Protein AF-0000000076643594 (afdb_homodimer)

InterPro domains:
  IPR008651 Uncharacterised protein family HicB [PF05534] (3-32)
  IPR010985 Ribbon-helix-helix [SSF47598] (1-40)
  IPR013321 Arc-type ribbon-helix-helix [G3DSA:1.10.1220.10] (2-42)

Radius of gyration: 28.33 Å; Cα contacts (8 Å, |Δi|>4): 93; chains: 2; bounding box: 54×98×36 Å

Sequence (156 aa):
MSTLSVRLPDSLHKKLKELAEQEGVSMNQFITLAVSEKMSALLTVDYLKERAERGSQKAFEEIMREVPDVEPEEYDKLMSTLSVRLPDSLHKKLKELAEQEGVSMNQFITLAVSEKMSALLTVDYLKERAERGSQKAFEEIMREVPDVEPEEYDKL

Solvent-accessible surface area (backbone atoms only — not comparable to full-atom values): 8692 Å² total; per-residue (Å²): 110,41,76,44,81,36,64,31,53,51,70,56,47,53,51,42,50,53,49,16,57,73,70,71,44,50,56,49,57,48,44,48,46,19,41,52,51,44,50,50,50,52,51,49,50,52,50,50,50,52,49,50,50,50,50,50,51,50,53,50,52,57,53,56,70,69,49,76,88,62,74,74,54,79,82,66,56,123,109,41,78,43,81,36,65,32,53,51,69,57,47,52,51,44,52,52,50,16,56,75,70,71,43,50,56,48,58,49,44,50,48,19,42,51,51,45,49,50,53,53,51,48,50,53,50,50,50,50,48,50,51,50,48,51,50,48,55,50,52,56,53,55,69,69,50,76,88,61,73,72,54,79,83,64,56,124

Secondary structure (DSSP, 8-state):
-EEEEEEE-HHHHHHHHHHHHHHTS-HHHHHHHHHHHHHHHHHHHHHHHHHHHHHHHHHHHHHHHTS------GGG--/-EEEEEEE-HHHHHHHHHHHHHHTS-HHHHHHHHHHHHHHHHHHHHHHHHHHHHHHHHHHHHHHHTS------GGG--

Organism: NCBI:txid1194090

Nearest PDB structures (foldseek):
  5zkt-assembly1_A  TM=6.938E-01  e=3.870E+00  Oryza sativa Japonica Group
  7vp2-assembly1_B  TM=6.701E-01  e=4.195E+00  Arabidopsis thaliana
  5zkt-assembly1_A  TM=6.936E-01  e=3.804E+00  Oryza sativa Japonica Group
  7vp2-assembly1_B  TM=6.697E-01  e=4.124E+00  Arabidopsis thaliana

Structure (mmCIF, N/CA/C/O backbone):
data_AF-0000000076643594-model_v1
#
loop_
_entity.id
_entity.type
_entity.pdbx_description
1 polymer 'HicB family protein'
#
loop_
_atom_site.group_PDB
_atom_site.id
_atom_site.type_symbol
_atom_site.label_atom_id
_atom_site.label_alt_id
_atom_site.label_comp_id
_atom_site.label_asym_id
_atom_site.label_entity_id
_atom_site.label_seq_id
_atom_site.pdbx_PDB_ins_code
_atom_site.Cartn_x
_at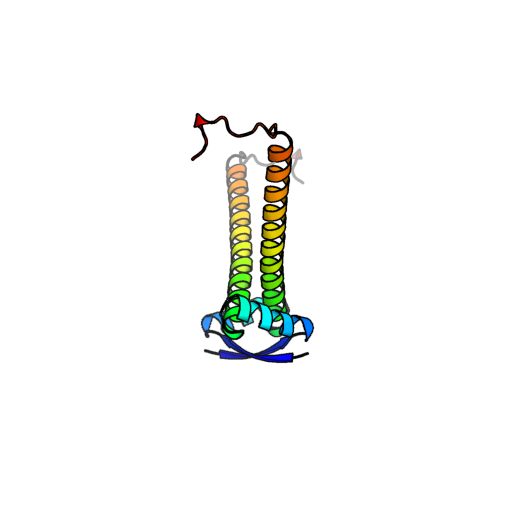om_site.Cartn_y
_atom_site.Cartn_z
_atom_site.occupancy
_atom_site.B_iso_or_equiv
_atom_site.auth_seq_id
_atom_site.auth_comp_id
_atom_site.auth_asym_id
_atom_site.auth_atom_id
_atom_site.pdbx_PDB_model_num
ATOM 1 N N . MET A 1 1 ? -17.453 -1.354 14.219 1 91.56 1 MET A N 1
ATOM 2 C CA . MET A 1 1 ? -17.234 -1.638 12.805 1 91.56 1 MET A CA 1
ATOM 3 C C . MET A 1 1 ? -18.141 -0.777 11.93 1 91.56 1 MET A C 1
ATOM 5 O O . MET A 1 1 ? -19.266 -0.463 12.32 1 91.56 1 MET A O 1
ATOM 9 N N . SER A 1 2 ? -17.609 -0.167 10.922 1 93.44 2 SER A N 1
ATOM 10 C CA . SER A 1 2 ? -18.359 0.625 9.961 1 93.44 2 SER A CA 1
ATOM 11 C C . SER A 1 2 ? -18.391 -0.051 8.594 1 93.44 2 SER A C 1
ATOM 13 O O . SER A 1 2 ? -17.391 -0.65 8.164 1 93.44 2 SER A O 1
ATOM 15 N N . THR A 1 3 ? -19.594 -0.036 8.039 1 95.5 3 THR A N 1
ATOM 16 C CA . THR A 1 3 ? -19.766 -0.633 6.723 1 95.5 3 THR A CA 1
ATOM 17 C C . THR A 1 3 ? -19.844 0.446 5.645 1 95.5 3 THR A C 1
ATOM 19 O O . THR A 1 3 ? -20.516 1.466 5.828 1 95.5 3 THR A O 1
ATOM 22 N N . LEU A 1 4 ? -19.078 0.232 4.609 1 95 4 LEU A N 1
ATOM 23 C CA . LEU A 1 4 ? -19.141 1.168 3.49 1 95 4 LEU A CA 1
ATOM 24 C C . LEU A 1 4 ? -19.281 0.425 2.166 1 95 4 LEU A C 1
ATOM 26 O O . LEU A 1 4 ? -18.812 -0.714 2.039 1 95 4 LEU A O 1
ATOM 30 N N . SER A 1 5 ? -19.969 1.041 1.264 1 96.25 5 SER A N 1
ATOM 31 C CA . SER A 1 5 ? -20.109 0.521 -0.093 1 96.25 5 SER A CA 1
ATOM 32 C C . SER A 1 5 ? -18.969 0.997 -0.984 1 96.25 5 SER A C 1
ATOM 34 O O . SER A 1 5 ? -18.766 2.201 -1.149 1 96.25 5 SER A O 1
ATOM 36 N N . VAL A 1 6 ? -18.203 0.02 -1.563 1 97.12 6 VAL A N 1
ATOM 37 C CA . VAL A 1 6 ? -17.062 0.352 -2.4 1 97.12 6 VAL A CA 1
ATOM 38 C C . VAL A 1 6 ? -17.312 -0.106 -3.836 1 97.12 6 VAL A C 1
ATOM 40 O O . VAL A 1 6 ? -17.797 -1.222 -4.062 1 97.12 6 VAL A O 1
ATOM 43 N N . ARG A 1 7 ? -17.047 0.83 -4.707 1 96.81 7 ARG A N 1
ATOM 44 C CA . ARG A 1 7 ? -17.156 0.508 -6.129 1 96.81 7 ARG A CA 1
ATOM 45 C C . ARG A 1 7 ? -15.773 0.353 -6.762 1 96.81 7 ARG A C 1
ATOM 47 O O . ARG A 1 7 ? -14.938 1.251 -6.664 1 96.81 7 ARG A O 1
ATOM 54 N N . LEU A 1 8 ? -15.57 -0.847 -7.395 1 97.12 8 LEU A N 1
ATOM 55 C CA . LEU A 1 8 ? -14.297 -1.143 -8.047 1 97.12 8 LEU A CA 1
ATOM 56 C C . LEU A 1 8 ? -14.5 -1.438 -9.531 1 97.12 8 LEU A C 1
ATOM 58 O O . LEU A 1 8 ? -15.5 -2.059 -9.914 1 97.12 8 LEU A O 1
ATOM 62 N N . PRO A 1 9 ? -13.57 -0.978 -10.344 1 96.5 9 PRO A N 1
ATOM 63 C CA . PRO A 1 9 ? -13.586 -1.506 -11.711 1 96.5 9 PRO A CA 1
ATOM 64 C C . PRO A 1 9 ? -13.656 -3.031 -11.75 1 96.5 9 PRO A C 1
ATOM 66 O O . PRO A 1 9 ? -13.062 -3.703 -10.898 1 96.5 9 PRO A O 1
ATOM 69 N N . ASP A 1 10 ? -14.32 -3.568 -12.75 1 97 10 ASP A N 1
ATOM 70 C CA . ASP A 1 10 ? -14.539 -5.012 -12.836 1 97 10 ASP A CA 1
ATOM 71 C C . ASP A 1 10 ? -13.211 -5.762 -12.844 1 97 10 ASP A C 1
ATOM 73 O O . ASP A 1 10 ? -13.086 -6.828 -12.234 1 97 10 ASP A O 1
ATOM 77 N N . SER A 1 11 ? -12.234 -5.191 -13.516 1 95.88 11 SER A N 1
ATOM 78 C CA . SER A 1 11 ? -10.93 -5.836 -13.617 1 95.88 11 SER A CA 1
ATOM 79 C C . SER A 1 11 ? -10.25 -5.91 -12.25 1 95.88 11 SER A C 1
ATOM 81 O O . SER A 1 11 ? -9.68 -6.941 -11.891 1 95.88 11 SER A O 1
ATOM 83 N N . LEU A 1 12 ? -10.398 -4.898 -11.5 1 96.38 12 LEU A N 1
ATOM 84 C CA . LEU A 1 12 ? -9.805 -4.852 -10.164 1 96.38 12 LEU A CA 1
ATOM 85 C C . LEU A 1 12 ? -10.547 -5.773 -9.211 1 96.38 12 LEU A C 1
ATOM 87 O O . LEU A 1 12 ? -9.93 -6.453 -8.383 1 96.38 12 LEU A O 1
ATOM 91 N N . HI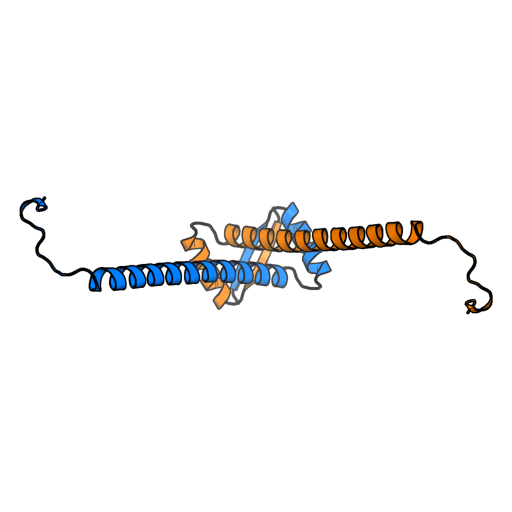S A 1 13 ? -11.812 -5.781 -9.312 1 97.31 13 HIS A N 1
ATOM 92 C CA . HIS A 1 13 ? -12.648 -6.645 -8.484 1 97.31 13 HIS A CA 1
ATOM 93 C C . HIS A 1 13 ? -12.305 -8.117 -8.703 1 97.31 13 HIS A C 1
ATOM 95 O O . HIS A 1 13 ? -12.156 -8.875 -7.738 1 97.31 13 HIS A O 1
ATOM 101 N N . LYS A 1 14 ? -12.18 -8.492 -9.953 1 96.44 14 LYS A N 1
ATOM 102 C CA . LYS A 1 14 ? -11.836 -9.867 -10.297 1 96.44 14 LYS A CA 1
ATOM 103 C C . LYS A 1 14 ? -10.469 -10.258 -9.742 1 96.44 14 LYS A C 1
ATOM 105 O O . LYS A 1 14 ? -10.312 -11.328 -9.156 1 96.44 14 LYS A O 1
ATOM 110 N N . LYS A 1 15 ? -9.547 -9.391 -9.93 1 95.94 15 LYS A N 1
ATOM 111 C CA . LYS A 1 15 ? -8.188 -9.648 -9.461 1 95.94 15 LYS A CA 1
ATOM 112 C C . LYS A 1 15 ? -8.133 -9.711 -7.938 1 95.94 15 LYS A C 1
ATOM 114 O O . LYS A 1 15 ? -7.383 -10.5 -7.367 1 95.94 15 LYS A O 1
ATOM 119 N N . LEU A 1 16 ? -8.906 -8.875 -7.312 1 97.38 16 LEU A N 1
ATOM 120 C CA . LEU A 1 16 ? -9.016 -8.875 -5.855 1 97.38 16 LEU A CA 1
ATOM 121 C C . LEU A 1 16 ? -9.523 -10.227 -5.352 1 97.38 16 LEU A C 1
ATOM 123 O O . LEU A 1 16 ? -8.984 -10.773 -4.387 1 97.38 16 LEU A O 1
ATOM 127 N N . LYS A 1 17 ? -10.531 -10.727 -5.984 1 96.69 17 LYS A N 1
ATOM 128 C CA . LYS A 1 17 ? -11.086 -12.031 -5.617 1 96.69 17 LYS A CA 1
ATOM 129 C C . LYS A 1 17 ? -10.039 -13.133 -5.738 1 96.69 17 LYS A C 1
ATOM 131 O O . LYS A 1 17 ? -9.891 -13.953 -4.832 1 96.69 17 LYS A O 1
ATOM 136 N N . GLU A 1 18 ? -9.328 -13.102 -6.816 1 96.12 18 GLU A N 1
ATOM 137 C CA . GLU A 1 18 ? -8.305 -14.109 -7.082 1 96.12 18 GLU A CA 1
ATOM 138 C C . GLU A 1 18 ? -7.18 -14.031 -6.059 1 96.12 18 GLU A C 1
ATOM 140 O O . GLU A 1 18 ? -6.75 -15.055 -5.523 1 96.12 18 GLU A O 1
ATOM 145 N N . LEU A 1 19 ? -6.715 -12.828 -5.754 1 95.62 19 LEU A N 1
ATOM 146 C CA . LEU A 1 19 ? -5.59 -12.641 -4.844 1 95.62 19 LEU A CA 1
ATOM 147 C C . LEU A 1 19 ? -5.992 -12.961 -3.41 1 95.62 19 LEU A C 1
ATOM 149 O O . LEU A 1 19 ? -5.203 -13.531 -2.652 1 95.62 19 LEU A O 1
ATOM 153 N N . ALA A 1 20 ? -7.199 -12.539 -3.043 1 97.12 20 ALA A N 1
ATOM 154 C CA . ALA A 1 20 ? -7.699 -12.867 -1.71 1 97.12 20 ALA A CA 1
ATOM 155 C C . ALA A 1 20 ? -7.75 -14.375 -1.497 1 97.12 20 ALA A C 1
ATOM 157 O O . ALA A 1 20 ? -7.336 -14.875 -0.448 1 97.12 20 ALA A O 1
ATOM 158 N N . GLU A 1 21 ? -8.227 -15.117 -2.584 1 96.56 21 GLU A N 1
ATOM 159 C CA . GLU A 1 21 ? -8.289 -16.578 -2.529 1 96.56 21 GLU A CA 1
ATOM 160 C C . GLU A 1 21 ? -6.891 -17.188 -2.432 1 96.56 21 GLU A C 1
ATOM 162 O O . GLU A 1 21 ? -6.664 -18.109 -1.652 1 96.56 21 GLU A O 1
ATOM 167 N N . GLN A 1 22 ? -6.023 -16.625 -3.201 1 92.62 22 GLN A N 1
ATOM 168 C CA . GLN A 1 22 ? -4.645 -17.109 -3.217 1 92.62 22 GLN A CA 1
ATOM 169 C C . GLN A 1 22 ? -3.984 -16.922 -1.854 1 92.62 22 GLN A C 1
ATOM 171 O O . GLN A 1 22 ? -3.213 -17.781 -1.412 1 92.62 22 GLN A O 1
ATOM 176 N N . GLU A 1 23 ? -4.371 -15.805 -1.18 1 92.88 23 GLU A N 1
ATOM 177 C CA . GLU A 1 23 ? -3.791 -15.484 0.121 1 92.88 23 GLU A CA 1
ATOM 178 C C . GLU A 1 23 ? -4.551 -16.172 1.25 1 92.88 23 GLU A C 1
ATOM 180 O O . GLU A 1 23 ? -4.109 -16.156 2.4 1 92.88 23 GLU A O 1
ATOM 185 N N . GLY A 1 24 ? -5.719 -16.734 0.939 1 96.38 24 GLY A N 1
ATOM 186 C CA . GLY A 1 24 ? -6.527 -17.422 1.936 1 96.38 24 GLY A CA 1
ATOM 187 C C . GLY A 1 24 ? -7.27 -16.469 2.857 1 96.38 24 GLY A C 1
ATOM 188 O O . GLY A 1 24 ? -7.426 -16.75 4.047 1 96.38 24 GLY A O 1
ATOM 189 N N . VAL A 1 25 ? -7.562 -15.336 2.373 1 96.75 25 VAL A N 1
ATOM 190 C CA . VAL A 1 25 ? -8.312 -14.359 3.156 1 96.75 25 VAL A CA 1
ATOM 191 C C . VAL A 1 25 ? -9.555 -13.922 2.389 1 96.75 25 VAL A C 1
ATOM 193 O O . VAL A 1 25 ? -9.672 -14.18 1.188 1 96.75 25 VAL A O 1
ATOM 196 N N . SER A 1 26 ? -10.422 -13.352 3.117 1 96.94 26 SER A N 1
ATOM 197 C CA . SER A 1 26 ? -11.602 -12.797 2.461 1 96.94 26 SER A CA 1
ATOM 198 C C . SER A 1 26 ? -11.281 -11.484 1.751 1 96.94 26 SER A C 1
ATOM 200 O O . SER A 1 26 ? -10.273 -10.836 2.059 1 96.94 26 SER A O 1
ATOM 202 N N . MET A 1 27 ? -11.984 -11.125 0.874 1 96.62 27 MET A N 1
ATOM 203 C CA . MET A 1 27 ? -11.844 -9.828 0.206 1 96.62 27 MET A CA 1
ATOM 204 C C . MET A 1 27 ? -11.883 -8.688 1.216 1 96.62 27 MET A C 1
ATOM 206 O O . MET A 1 27 ? -11.133 -7.719 1.095 1 96.62 27 MET A O 1
ATOM 210 N N . ASN A 1 28 ? -12.773 -8.805 2.205 1 96.75 28 ASN A N 1
ATOM 211 C CA . ASN A 1 28 ? -12.859 -7.801 3.258 1 96.75 28 ASN A CA 1
ATOM 212 C C . ASN A 1 28 ? -11.531 -7.629 3.988 1 96.75 28 ASN A C 1
ATOM 214 O O . ASN A 1 28 ? -11.086 -6.504 4.215 1 96.75 28 ASN A O 1
ATOM 218 N N . GLN A 1 29 ? -10.922 -8.758 4.289 1 96.75 29 GLN A N 1
ATOM 219 C CA . GLN A 1 29 ? -9.641 -8.719 4.988 1 96.75 29 GLN A CA 1
ATOM 220 C C . GLN A 1 29 ? -8.555 -8.125 4.098 1 96.75 29 GLN A C 1
ATOM 222 O O . GLN A 1 29 ? -7.707 -7.359 4.566 1 96.75 29 GLN A O 1
ATOM 227 N N . PHE A 1 30 ? -8.539 -8.461 2.76 1 97.81 30 PHE A N 1
ATOM 228 C CA . PHE A 1 30 ? -7.574 -7.918 1.813 1 97.81 30 PHE A CA 1
ATOM 229 C C . PHE A 1 30 ? -7.684 -6.402 1.733 1 97.81 30 PHE A C 1
ATOM 231 O O . PHE A 1 30 ? -6.672 -5.695 1.808 1 97.81 30 PHE A O 1
ATOM 238 N N . ILE A 1 31 ? -8.852 -5.902 1.659 1 98 31 ILE A N 1
ATOM 239 C CA . ILE A 1 31 ? -9.102 -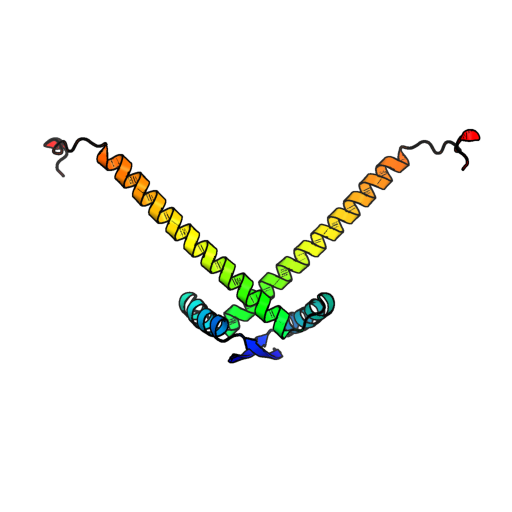4.473 1.528 1 98 31 ILE A CA 1
ATOM 240 C C . ILE A 1 31 ? -8.703 -3.758 2.82 1 98 31 ILE A C 1
ATOM 242 O O . ILE A 1 31 ? -8.062 -2.707 2.785 1 98 31 ILE A O 1
ATOM 246 N N . THR A 1 32 ? -9.117 -4.332 3.951 1 97.69 32 THR A N 1
ATOM 247 C CA . THR A 1 32 ? -8.773 -3.746 5.242 1 97.69 32 THR A CA 1
ATOM 248 C C . THR A 1 32 ? -7.262 -3.594 5.379 1 97.69 32 THR A C 1
ATOM 250 O O . THR A 1 32 ? -6.773 -2.551 5.82 1 97.69 32 THR A O 1
ATOM 253 N N . LEU A 1 33 ? -6.547 -4.582 4.895 1 97.56 33 LEU A N 1
ATOM 254 C CA . LEU A 1 33 ? -5.09 -4.559 4.969 1 97.56 33 LEU A CA 1
ATOM 255 C C . LEU A 1 33 ? -4.516 -3.527 4 1 97.56 33 LEU A C 1
ATOM 257 O O . LEU A 1 33 ? -3.588 -2.791 4.352 1 97.56 33 LEU A O 1
ATOM 261 N N . ALA A 1 34 ? -5.031 -3.518 2.818 1 98.12 34 ALA A N 1
ATOM 262 C CA . ALA A 1 34 ? -4.578 -2.564 1.809 1 98.12 34 ALA A CA 1
ATOM 263 C C . ALA A 1 34 ? -4.766 -1.128 2.287 1 98.12 34 ALA A C 1
ATOM 265 O O . ALA A 1 34 ? -3.852 -0.305 2.168 1 98.12 34 ALA A O 1
ATOM 266 N N . VAL A 1 35 ? -5.891 -0.831 2.877 1 98.06 35 VAL A N 1
ATOM 267 C CA . VAL A 1 35 ? -6.199 0.504 3.381 1 98.06 35 VAL A CA 1
ATOM 268 C C . VAL A 1 35 ? -5.277 0.842 4.551 1 98.06 35 VAL A C 1
ATOM 270 O O . VAL A 1 35 ? -4.734 1.946 4.621 1 98.06 35 VAL A O 1
ATOM 273 N N . SER A 1 36 ? -5.098 -0.106 5.477 1 98 36 SER A N 1
ATOM 274 C CA . SER A 1 36 ? -4.223 0.09 6.629 1 98 36 SER A CA 1
ATOM 275 C C . SER A 1 36 ? -2.789 0.363 6.191 1 98 36 SER A C 1
ATOM 277 O O . SER A 1 36 ? -2.119 1.235 6.75 1 98 36 SER A O 1
ATOM 279 N N . GLU A 1 37 ? -2.34 -0.401 5.191 1 97.31 37 GLU A N 1
ATOM 280 C CA . GLU A 1 37 ? -0.98 -0.246 4.684 1 97.31 37 GLU A CA 1
ATOM 281 C C . GLU A 1 37 ? -0.791 1.116 4.023 1 97.31 37 GLU A C 1
ATOM 283 O O . GLU A 1 37 ? 0.225 1.781 4.238 1 97.31 37 GLU A O 1
ATOM 288 N N . LYS A 1 38 ? -1.729 1.516 3.262 1 96.69 38 LYS A N 1
ATOM 289 C CA . LYS A 1 38 ? -1.65 2.816 2.604 1 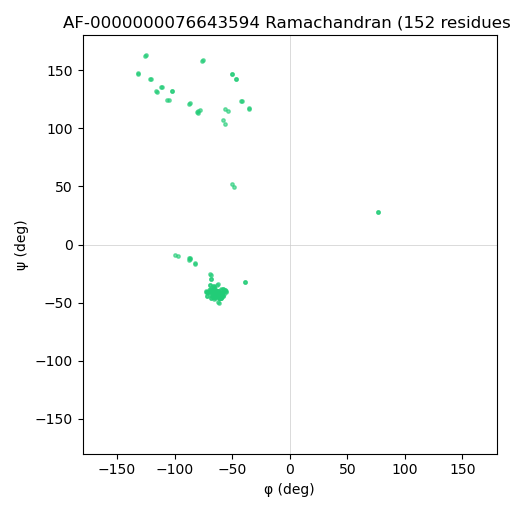96.69 38 LYS A CA 1
ATOM 290 C C . LYS A 1 38 ? -1.676 3.951 3.621 1 96.69 38 LYS A C 1
ATOM 292 O O . LYS A 1 38 ? -0.908 4.91 3.51 1 96.69 38 LYS A O 1
ATOM 297 N N . MET A 1 39 ? -2.51 3.867 4.621 1 96.31 39 MET A N 1
ATOM 298 C CA . MET A 1 39 ? -2.586 4.859 5.691 1 96.31 39 MET A CA 1
ATOM 299 C C . MET A 1 39 ? -1.263 4.953 6.441 1 96.31 39 MET A C 1
ATOM 301 O O . MET A 1 39 ? -0.773 6.051 6.711 1 96.31 39 MET A O 1
ATOM 305 N N . SER A 1 40 ? -0.77 3.799 6.75 1 95.44 40 SER A N 1
ATOM 306 C CA . SER A 1 40 ? 0.496 3.75 7.473 1 95.44 40 SER A CA 1
ATOM 307 C C . SER A 1 40 ? 1.62 4.391 6.668 1 95.44 40 SER A C 1
ATOM 309 O O . SER A 1 40 ? 2.447 5.121 7.215 1 95.44 40 SER A O 1
ATOM 311 N N . ALA A 1 41 ? 1.608 4.102 5.391 1 95.19 41 ALA A N 1
ATOM 312 C CA . ALA A 1 41 ? 2.621 4.676 4.508 1 95.19 41 ALA A CA 1
ATOM 313 C C . ALA A 1 41 ? 2.508 6.195 4.457 1 95.19 41 ALA A C 1
ATOM 315 O O . ALA A 1 41 ? 3.516 6.902 4.543 1 95.19 41 ALA A O 1
ATOM 316 N N . LEU A 1 42 ? 1.287 6.711 4.395 1 93.31 42 LEU A N 1
ATOM 317 C CA . LEU A 1 42 ? 1.064 8.148 4.316 1 93.31 42 LEU A CA 1
ATOM 318 C C . LEU A 1 42 ? 1.443 8.836 5.625 1 93.31 42 LEU A C 1
ATOM 320 O O . LEU A 1 42 ? 2.062 9.898 5.621 1 93.31 42 LEU A O 1
ATOM 324 N N . LEU A 1 43 ? 1.133 8.18 6.715 1 91.44 43 LEU A N 1
ATOM 325 C CA . LEU A 1 43 ? 1.44 8.742 8.023 1 91.44 43 LEU A CA 1
ATOM 326 C C . LEU A 1 43 ? 2.947 8.766 8.266 1 91.44 43 LEU A C 1
ATOM 328 O O . LEU A 1 43 ? 3.469 9.711 8.859 1 91.44 43 LEU A O 1
ATOM 332 N N . THR A 1 44 ? 3.557 7.734 7.727 1 94.19 44 THR A N 1
ATOM 333 C CA . THR A 1 44 ? 5.008 7.668 7.863 1 94.19 44 THR A CA 1
ATOM 334 C C . THR A 1 44 ? 5.676 8.781 7.062 1 94.19 44 THR A C 1
ATOM 336 O O . THR A 1 44 ? 6.586 9.445 7.559 1 94.19 44 THR A O 1
ATOM 339 N N . VAL A 1 45 ? 5.238 9 5.941 1 91.44 45 VAL A N 1
ATOM 340 C CA . VAL A 1 45 ? 5.781 10.055 5.09 1 91.44 45 VAL A CA 1
ATOM 341 C C . VAL A 1 45 ? 5.59 11.414 5.766 1 91.44 45 VAL A C 1
ATOM 343 O O . VAL A 1 45 ? 6.508 12.234 5.797 1 91.44 45 VAL A O 1
ATOM 346 N N . A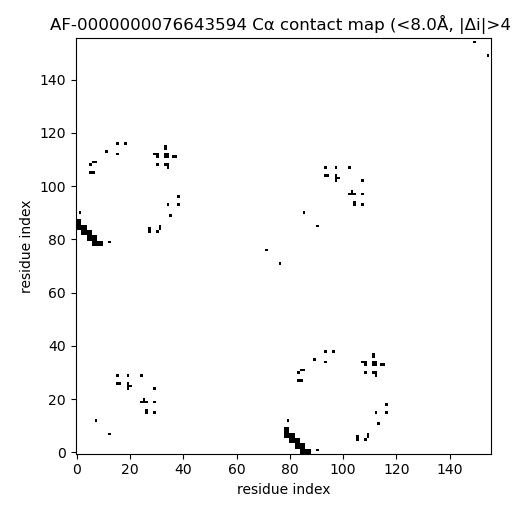SP A 1 46 ? 4.457 11.602 6.293 1 89.06 46 ASP A N 1
ATOM 347 C CA . ASP A 1 46 ? 4.148 12.852 6.977 1 89.06 46 ASP A CA 1
ATOM 348 C C . ASP A 1 46 ? 5.047 13.047 8.195 1 89.06 46 ASP A C 1
ATOM 350 O O . ASP A 1 46 ? 5.531 14.156 8.445 1 89.06 46 ASP A O 1
ATOM 354 N N . TYR A 1 47 ? 5.273 11.969 8.891 1 91.94 47 TYR A N 1
ATOM 355 C CA . TYR A 1 47 ? 6.133 12 10.062 1 91.94 47 TYR A CA 1
ATOM 356 C C . TYR A 1 47 ? 7.574 12.32 9.688 1 91.94 47 TYR A C 1
ATOM 358 O O . TYR A 1 47 ? 8.211 13.164 10.312 1 91.94 47 TYR A O 1
ATOM 366 N N . LEU A 1 48 ? 7.953 11.773 8.688 1 94.81 48 LEU A N 1
ATOM 367 C CA . LEU A 1 48 ? 9.32 11.984 8.227 1 94.81 48 LEU A CA 1
ATOM 368 C C . LEU A 1 48 ? 9.508 13.406 7.695 1 94.81 48 LEU A C 1
ATOM 370 O O . LEU A 1 48 ? 10.547 14.023 7.91 1 94.81 48 LEU A O 1
ATOM 374 N N . LYS A 1 49 ? 8.516 13.797 7.016 1 92.38 49 LYS A N 1
ATOM 375 C CA . LYS A 1 49 ? 8.562 15.164 6.496 1 92.38 49 LYS A CA 1
ATOM 376 C C . LYS A 1 49 ? 8.602 16.188 7.629 1 92.38 49 LYS A C 1
ATOM 378 O O . LYS A 1 49 ? 9.375 17.141 7.574 1 92.38 49 LYS A O 1
ATOM 383 N N . GLU A 1 50 ? 7.836 15.938 8.617 1 91.88 50 GLU A N 1
ATOM 384 C CA . GLU A 1 50 ? 7.816 16.828 9.773 1 91.88 50 GLU A CA 1
ATOM 385 C C . GLU A 1 50 ? 9.156 16.812 10.508 1 91.88 50 GLU A C 1
ATOM 387 O O . GLU A 1 50 ? 9.648 17.859 10.922 1 91.88 50 GLU A O 1
ATOM 392 N N . ARG A 1 51 ? 9.602 15.625 10.648 1 90.94 51 ARG A N 1
ATOM 393 C CA . ARG A 1 51 ? 10.891 15.484 11.32 1 90.94 51 ARG A CA 1
ATOM 394 C C . ARG A 1 51 ? 12 16.172 10.523 1 90.94 51 ARG A C 1
ATOM 396 O O . ARG A 1 51 ? 12.867 16.828 11.102 1 90.94 51 ARG A O 1
ATOM 403 N N . ALA A 1 52 ? 11.977 15.984 9.281 1 91.75 52 ALA A N 1
ATOM 404 C CA . ALA A 1 52 ? 12.953 16.625 8.414 1 91.75 52 ALA A CA 1
ATOM 405 C C . ALA A 1 52 ? 12.875 18.156 8.516 1 91.75 52 ALA A C 1
ATOM 407 O O . ALA A 1 52 ? 13.898 18.828 8.562 1 91.75 52 ALA A O 1
ATOM 408 N N . GLU A 1 53 ? 11.703 18.625 8.547 1 91.5 53 GLU A N 1
ATOM 409 C CA . GLU A 1 53 ? 11.484 20.062 8.664 1 91.5 53 GLU A CA 1
ATOM 410 C C . GLU A 1 53 ? 11.984 20.578 10.008 1 91.5 53 GLU A C 1
ATOM 412 O O . GLU A 1 53 ? 12.617 21.641 10.07 1 91.5 53 GLU A O 1
ATOM 417 N N . ARG A 1 54 ? 11.773 19.891 11.023 1 91.94 54 ARG A N 1
ATOM 418 C CA . ARG A 1 54 ? 12.258 20.266 12.352 1 91.94 54 ARG A CA 1
ATOM 419 C C . ARG A 1 54 ? 13.781 20.203 12.414 1 91.94 54 ARG A C 1
ATOM 421 O O . ARG A 1 54 ? 14.414 21.078 13.008 1 91.94 54 ARG A O 1
ATOM 428 N N . GLY A 1 55 ? 14.188 19.188 11.797 1 89.25 55 GLY A N 1
ATOM 429 C CA . GLY A 1 55 ? 15.633 19.047 11.742 1 89.25 55 GLY A CA 1
ATOM 430 C C . GLY A 1 55 ? 16.312 20.172 10.992 1 89.25 55 GLY A C 1
ATOM 431 O O . GLY A 1 55 ? 17.344 20.688 11.43 1 89.25 55 GLY A O 1
ATOM 432 N N . SER A 1 56 ? 15.711 20.516 10.008 1 89.88 56 SER A N 1
ATOM 433 C CA . SER A 1 56 ? 16.234 21.625 9.211 1 89.88 56 SER A CA 1
ATOM 434 C C . SER A 1 56 ? 16.156 22.938 9.984 1 89.88 56 SER A C 1
ATOM 436 O O . SER A 1 56 ? 17.094 23.75 9.938 1 89.88 56 SER A O 1
ATOM 438 N N . GLN A 1 57 ? 15.094 23.125 10.586 1 90.56 57 GLN A N 1
ATOM 439 C CA . GLN A 1 57 ? 14.93 24.328 11.391 1 90.56 57 GLN A CA 1
ATOM 440 C C . GLN A 1 57 ? 15.938 24.375 12.539 1 90.56 57 GLN A C 1
ATOM 442 O O . GLN A 1 57 ? 16.531 25.422 12.812 1 90.56 57 GLN A O 1
ATOM 447 N N . LYS A 1 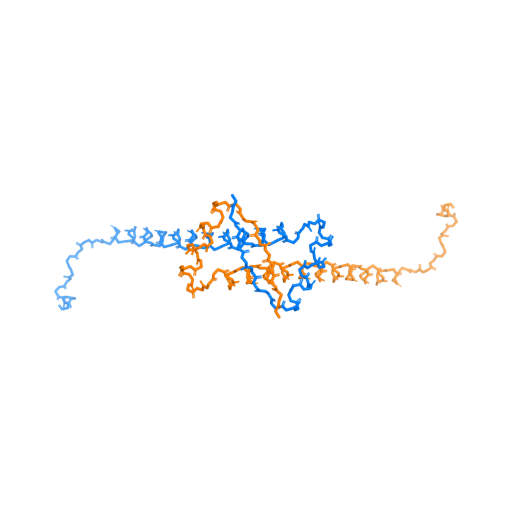58 ? 16.156 23.328 13.109 1 89.88 58 LYS A N 1
ATOM 448 C CA . LYS A 1 58 ? 17.125 23.234 14.203 1 89.88 58 LYS A CA 1
ATOM 449 C C . LYS A 1 58 ? 18.531 23.516 13.711 1 89.88 58 LYS A C 1
ATOM 451 O O . LYS A 1 58 ? 19.297 24.25 14.344 1 89.88 58 LYS A O 1
ATOM 456 N N . ALA A 1 59 ? 18.875 22.938 12.656 1 89 59 ALA A N 1
ATOM 457 C CA . ALA A 1 59 ? 20.188 23.156 12.055 1 89 59 ALA A CA 1
ATOM 458 C C . ALA A 1 59 ? 20.391 24.641 11.719 1 89 59 ALA A C 1
ATOM 460 O O . ALA A 1 59 ? 21.469 25.188 11.945 1 89 59 ALA A O 1
ATOM 461 N N . PHE A 1 60 ? 19.422 25.266 11.195 1 90.44 60 PHE A N 1
ATOM 462 C CA . PHE A 1 60 ? 19.438 26.688 10.875 1 90.44 60 PHE A CA 1
ATOM 463 C C . PHE A 1 60 ? 19.641 27.531 12.133 1 90.44 60 PHE A C 1
ATOM 465 O O . PHE A 1 60 ? 20.484 28.422 12.156 1 90.44 60 PHE A O 1
ATOM 472 N N . GLU A 1 61 ? 18.906 27.312 13.133 1 89.88 61 GLU A N 1
ATOM 473 C CA . GLU A 1 61 ? 19 28.031 14.398 1 89.88 61 GLU A CA 1
ATOM 474 C C . GLU A 1 61 ? 20.391 27.859 15.023 1 89.88 61 GLU A C 1
ATOM 476 O O . GLU A 1 61 ? 20.953 28.828 15.555 1 89.88 61 GLU A O 1
ATOM 481 N N . GLU A 1 62 ? 20.875 26.703 14.883 1 89.38 62 GLU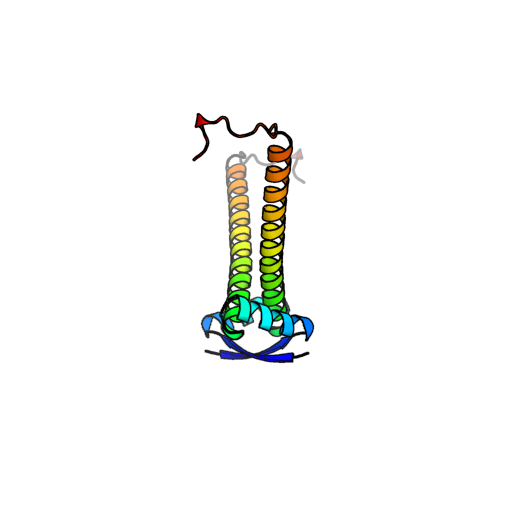 A N 1
ATOM 482 C CA . GLU A 1 62 ? 22.219 26.438 15.414 1 89.38 62 GLU A CA 1
ATOM 483 C C . GLU A 1 62 ? 23.281 27.234 14.664 1 89.38 62 GLU A C 1
ATOM 485 O O . GLU A 1 62 ? 24.188 27.781 15.281 1 89.38 62 GLU A O 1
ATOM 490 N N . ILE A 1 63 ? 23.125 27.406 13.438 1 90.06 63 ILE A N 1
ATOM 491 C CA . ILE A 1 63 ? 24.047 28.188 12.617 1 90.06 63 ILE A CA 1
ATOM 492 C C . ILE A 1 63 ? 23.891 29.672 12.93 1 90.06 63 ILE A C 1
ATOM 494 O O . ILE A 1 63 ? 24.875 30.391 13.086 1 90.06 63 ILE A O 1
ATOM 498 N N . MET A 1 64 ? 22.719 30.172 13.109 1 89.44 64 MET A N 1
ATOM 499 C CA . MET A 1 64 ? 22.422 31.578 13.375 1 89.44 64 MET A CA 1
ATOM 500 C C . MET A 1 64 ? 22.938 31.984 14.758 1 89.44 64 MET A C 1
ATOM 502 O O . MET A 1 64 ? 23.297 33.156 14.969 1 89.44 64 MET A O 1
ATOM 506 N N . ARG A 1 65 ? 22.984 31.156 15.625 1 88.19 65 ARG A N 1
ATOM 507 C CA . ARG A 1 65 ? 23.484 31.406 16.969 1 88.19 65 ARG A CA 1
ATOM 508 C C . ARG A 1 65 ? 25 31.641 16.953 1 88.19 65 ARG A C 1
ATOM 510 O O . ARG A 1 65 ? 25.531 32.344 17.812 1 88.19 65 ARG A O 1
ATOM 517 N N . GLU A 1 66 ? 25.578 31.109 15.984 1 84.31 66 GLU A N 1
ATOM 518 C CA . GLU A 1 66 ? 27.016 31.25 15.875 1 84.31 66 GLU A CA 1
ATOM 519 C C . GLU A 1 66 ? 27.391 32.531 15.133 1 84.31 66 GLU A C 1
ATOM 521 O O . GLU A 1 66 ? 28.562 32.938 15.125 1 84.31 66 GLU A O 1
ATOM 526 N N . VAL A 1 67 ? 26.344 33.156 14.461 1 82.62 67 VAL A N 1
ATOM 527 C CA . VAL A 1 67 ? 26.594 34.406 13.742 1 82.62 67 VAL A CA 1
ATOM 528 C C . VAL A 1 67 ? 26.656 35.562 14.719 1 82.62 67 VAL A C 1
ATOM 530 O O . VAL A 1 67 ? 25.75 35.75 15.531 1 82.62 67 VAL A O 1
ATOM 533 N N . PRO A 1 68 ? 27.828 36.281 14.891 1 72.06 68 PRO A N 1
ATOM 534 C CA . PRO A 1 68 ? 27.938 37.406 15.805 1 72.06 68 PRO A CA 1
ATOM 535 C C . PRO A 1 68 ? 26.906 38.5 15.508 1 72.06 68 PRO A C 1
ATOM 537 O O . PRO A 1 68 ? 26.578 38.75 14.344 1 72.06 68 PRO A O 1
ATOM 540 N N . ASP A 1 69 ? 26.016 38.781 16.391 1 72.31 69 ASP A N 1
ATOM 541 C CA . ASP A 1 69 ? 25.047 39.875 16.266 1 72.31 69 ASP A CA 1
ATOM 542 C C . ASP A 1 69 ? 25.75 41.156 15.898 1 72.31 69 ASP A C 1
ATOM 544 O O . ASP A 1 69 ? 26.109 41.969 16.766 1 72.31 69 ASP A O 1
ATOM 548 N N . VAL A 1 70 ? 26.562 41.25 14.906 1 70.12 70 VAL A N 1
ATOM 549 C CA . VAL A 1 70 ? 27.203 42.531 14.555 1 70.12 70 VAL A CA 1
ATOM 550 C C . VAL A 1 70 ? 26.219 43.375 13.758 1 70.12 70 VAL A C 1
ATOM 552 O O . VAL A 1 70 ? 25.438 42.875 12.953 1 70.12 70 VAL A O 1
ATOM 555 N N . GLU A 1 71 ? 25.75 44.5 14.258 1 63.59 71 GLU A N 1
ATOM 556 C CA . GLU A 1 71 ? 24.953 45.469 13.523 1 63.59 71 GLU A CA 1
ATOM 557 C C . GLU A 1 71 ? 25.391 45.562 12.062 1 63.59 71 GLU A C 1
ATOM 559 O O . GLU A 1 71 ? 26.578 45.562 11.766 1 63.59 71 GLU A O 1
ATOM 564 N N . PRO A 1 72 ? 24.359 45.156 11.164 1 64.75 72 PRO A N 1
ATOM 565 C CA . PRO A 1 72 ? 24.828 45.281 9.781 1 64.75 72 PRO A CA 1
ATOM 566 C C . PRO A 1 72 ? 25.625 46.562 9.539 1 64.75 72 PRO A C 1
ATOM 568 O O . PRO A 1 72 ? 25.344 47.594 10.148 1 64.75 72 PRO A O 1
ATOM 571 N N . GLU A 1 73 ? 26.875 46.531 9.062 1 62.88 73 GLU A N 1
ATOM 572 C CA . GLU A 1 73 ? 27.594 47.75 8.711 1 62.88 73 GLU A CA 1
ATOM 573 C C . GLU A 1 73 ? 26.719 48.688 7.883 1 62.88 73 GLU A C 1
ATOM 575 O O . GLU A 1 73 ? 25.781 48.25 7.211 1 62.88 73 GLU A O 1
ATOM 580 N N . GLU A 1 74 ? 26.844 49.906 8.109 1 60.53 74 GLU A N 1
ATOM 581 C CA . GLU A 1 74 ? 26.094 50.969 7.449 1 60.53 74 GLU A CA 1
ATOM 582 C C . GLU A 1 74 ? 25.906 50.656 5.965 1 60.53 74 GLU A C 1
ATOM 584 O O . GLU A 1 74 ? 24.844 50.938 5.402 1 60.53 74 GLU A O 1
ATOM 589 N N . TYR A 1 75 ? 26.797 50.031 5.418 1 63.78 75 TYR A N 1
ATOM 590 C CA . TYR A 1 75 ? 26.719 49.875 3.971 1 63.78 75 TYR A CA 1
ATOM 591 C C . TYR A 1 75 ? 25.797 48.719 3.598 1 63.78 75 TYR A C 1
ATOM 593 O O . TYR A 1 75 ? 25.391 48.594 2.441 1 63.78 75 TYR A O 1
ATOM 601 N N . ASP A 1 76 ? 25.516 47.938 4.5 1 61.12 76 ASP A N 1
ATOM 602 C CA . ASP A 1 76 ? 24.688 46.781 4.219 1 61.12 76 ASP A CA 1
ATOM 603 C C . ASP A 1 76 ? 23.219 47.062 4.59 1 61.12 76 ASP A C 1
ATOM 605 O O . ASP A 1 76 ? 22.375 46.188 4.449 1 61.12 76 ASP A O 1
ATOM 609 N N . LYS A 1 77 ? 23.047 48.125 5.234 1 56.41 77 LYS A N 1
ATOM 610 C CA . LYS A 1 77 ? 21.672 48.562 5.461 1 56.41 77 LYS A CA 1
ATOM 611 C C . LYS A 1 77 ? 20.922 48.719 4.145 1 56.41 77 LYS A C 1
ATOM 613 O O . LYS A 1 77 ? 21.422 49.406 3.227 1 56.41 77 LYS A O 1
ATOM 618 N N . LEU A 1 78 ? 20.109 47.75 3.916 1 53.84 78 LEU A N 1
ATOM 619 C CA . LEU A 1 78 ? 19.266 48.031 2.756 1 53.84 78 LEU A CA 1
ATOM 620 C C . LEU A 1 78 ? 18.406 49.25 2.98 1 53.84 78 LEU A C 1
ATOM 622 O O . LEU A 1 78 ? 18.047 49.562 4.117 1 53.84 78 LEU A O 1
ATOM 626 N N . MET B 1 1 ? -18.281 -1.913 -13.344 1 91.75 1 MET B N 1
ATOM 627 C CA . MET B 1 1 ? -18.016 -1.604 -11.945 1 91.75 1 MET B CA 1
ATOM 628 C C . MET B 1 1 ? -18.719 -2.592 -11.023 1 91.75 1 MET B C 1
ATOM 630 O O . MET B 1 1 ? -19.812 -3.074 -11.344 1 91.75 1 MET B O 1
ATOM 634 N N . SER B 1 2 ? -18.047 -3.111 -10.055 1 93.44 2 SER B N 1
ATOM 635 C CA . SER B 1 2 ? -18.609 -4.004 -9.047 1 93.44 2 SER B CA 1
ATOM 636 C C . SER B 1 2 ? -18.641 -3.328 -7.676 1 93.44 2 SER B C 1
ATOM 638 O O . SER B 1 2 ? -17.734 -2.584 -7.316 1 93.44 2 SER B O 1
ATOM 640 N N . THR B 1 3 ? -19.797 -3.527 -7.043 1 95.56 3 THR B N 1
ATOM 641 C CA . THR B 1 3 ? -19.984 -2.957 -5.715 1 95.56 3 THR B CA 1
ATOM 642 C C . THR B 1 3 ? -19.828 -4.027 -4.641 1 95.56 3 THR B C 1
ATOM 644 O O . THR B 1 3 ? -20.344 -5.141 -4.785 1 95.56 3 THR B O 1
ATOM 647 N N . LEU B 1 4 ? -19.047 -3.684 -3.65 1 94.94 4 LEU B N 1
ATOM 648 C CA . LEU B 1 4 ? -18.891 -4.613 -2.535 1 94.94 4 LEU B CA 1
ATOM 649 C C . LEU B 1 4 ? -19.062 -3.891 -1.201 1 94.94 4 LEU B C 1
ATOM 651 O O . LEU B 1 4 ? -18.766 -2.695 -1.098 1 94.94 4 LEU B O 1
ATOM 655 N N . SER B 1 5 ? -19.609 -4.598 -0.254 1 96.25 5 SER B N 1
ATOM 656 C CA . SER B 1 5 ? -19.734 -4.094 1.111 1 96.25 5 SER B CA 1
ATOM 657 C C . SER B 1 5 ? -18.469 -4.395 1.926 1 96.25 5 SER B C 1
ATOM 659 O O . SER B 1 5 ? -18.078 -5.555 2.064 1 96.25 5 SER B O 1
ATOM 661 N N . VAL B 1 6 ? -17.844 -3.314 2.459 1 97.12 6 VAL B N 1
ATOM 662 C CA . VAL B 1 6 ? -16.609 -3.469 3.221 1 97.12 6 VAL B CA 1
ATOM 663 C C . VAL B 1 6 ? -16.828 -3.047 4.668 1 97.12 6 VAL B C 1
ATOM 665 O O . VAL B 1 6 ? -17.453 -2.014 4.93 1 97.12 6 VAL B O 1
ATOM 668 N N . ARG B 1 7 ? -16.359 -3.928 5.512 1 96.88 7 ARG B N 1
ATOM 669 C CA . ARG B 1 7 ? -16.438 -3.619 6.938 1 96.88 7 ARG B CA 1
ATOM 670 C C . ARG B 1 7 ? -15.055 -3.256 7.484 1 96.88 7 ARG B C 1
ATOM 672 O O . ARG B 1 7 ? -14.102 -4.023 7.336 1 96.88 7 ARG B O 1
ATOM 679 N N . LEU B 1 8 ? -14.992 -2.039 8.102 1 97.19 8 LEU B N 1
ATOM 680 C CA . LEU B 1 8 ? -13.734 -1.556 8.68 1 97.19 8 LEU B CA 1
ATOM 681 C C . LEU B 1 8 ? -13.891 -1.288 10.172 1 97.19 8 LEU B C 1
ATOM 683 O O . LEU B 1 8 ? -14.945 -0.82 10.617 1 97.19 8 LEU B O 1
ATOM 687 N N . PRO B 1 9 ? -12.852 -1.594 10.93 1 96.56 9 PRO B N 1
ATOM 688 C CA . PRO B 1 9 ? -12.867 -1.07 12.297 1 96.56 9 PRO B CA 1
ATOM 689 C C . PRO B 1 9 ? -13.164 0.427 12.352 1 96.56 9 PRO B C 1
ATOM 691 O O . PRO B 1 9 ? -12.727 1.179 11.477 1 96.56 9 PRO B O 1
ATOM 694 N N . ASP B 1 10 ? -13.844 0.871 13.391 1 97 10 ASP B N 1
ATOM 695 C CA . ASP B 1 10 ? -14.266 2.264 13.492 1 97 10 ASP B CA 1
ATOM 696 C C . ASP B 1 10 ? -13.062 3.209 13.43 1 97 10 ASP B C 1
ATOM 698 O O . ASP B 1 10 ? -13.141 4.277 12.82 1 97 10 ASP B O 1
ATOM 702 N N . SER B 1 11 ? -11.977 2.795 14.047 1 95.94 11 SER B N 1
ATOM 703 C CA . SER B 1 11 ? -10.781 3.631 14.062 1 95.94 11 SER B CA 1
ATOM 704 C C . SER B 1 11 ? -10.203 3.801 12.664 1 95.94 11 SER B C 1
ATOM 706 O O . SER B 1 11 ? -9.82 4.906 12.273 1 95.94 11 SER B O 1
ATOM 708 N N . LEU B 1 12 ? -10.234 2.768 11.898 1 96.44 12 LEU B N 1
ATOM 709 C CA . LEU B 1 12 ? -9.727 2.809 10.531 1 96.44 12 LEU B CA 1
ATOM 710 C C . LEU B 1 12 ? -10.656 3.604 9.625 1 96.44 12 LEU B C 1
ATOM 712 O O . LEU B 1 12 ? -10.203 4.363 8.773 1 96.44 12 LEU B O 1
ATOM 716 N N . HIS B 1 13 ? -11.914 3.428 9.812 1 97.31 13 HIS B N 1
ATOM 717 C CA . HIS B 1 13 ? -12.914 4.152 9.047 1 97.31 13 HIS B CA 1
ATOM 718 C C . HIS B 1 13 ? -12.781 5.66 9.25 1 97.31 13 HIS B C 1
ATOM 720 O O . HIS B 1 13 ? -12.812 6.426 8.281 1 97.31 13 HIS B O 1
ATOM 726 N N . LYS B 1 14 ? -12.641 6.047 10.492 1 96.5 14 LYS B N 1
ATOM 727 C CA . LYS B 1 14 ? -12.492 7.461 10.828 1 96.5 14 LYS B CA 1
ATOM 728 C C . LYS B 1 14 ? -11.234 8.047 10.188 1 96.5 14 LYS B C 1
ATOM 730 O O . LYS B 1 14 ? -11.273 9.125 9.594 1 96.5 14 LYS B O 1
ATOM 735 N N . LYS B 1 15 ? -10.172 7.332 10.312 1 95.94 15 LYS B N 1
ATOM 736 C CA . LYS B 1 15 ? -8.906 7.789 9.766 1 95.94 15 LYS B CA 1
ATOM 737 C C . LYS B 1 15 ? -8.953 7.848 8.242 1 95.94 15 LYS B C 1
ATOM 739 O O . LYS B 1 15 ? -8.367 8.742 7.625 1 95.94 15 LYS B O 1
ATOM 744 N N . LEU B 1 16 ? -9.633 6.902 7.652 1 97.38 16 LEU B N 1
ATOM 745 C CA . LEU B 1 16 ? -9.836 6.883 6.207 1 97.38 16 LEU B CA 1
ATOM 746 C C . LEU B 1 16 ? -10.562 8.141 5.742 1 97.38 16 LEU B C 1
ATOM 748 O O . LEU B 1 16 ? -10.172 8.75 4.746 1 97.38 16 LEU B O 1
ATOM 752 N N . LYS B 1 17 ? -11.594 8.492 6.449 1 96.69 17 LYS B N 1
ATOM 753 C CA . LYS B 1 17 ? -12.359 9.688 6.129 1 96.69 17 LYS B CA 1
ATOM 754 C C . LYS B 1 17 ? -11.477 10.938 6.188 1 96.69 17 LYS B C 1
ATOM 756 O O . LYS B 1 17 ? -11.516 11.766 5.277 1 96.69 17 LYS B O 1
ATOM 761 N N . GLU B 1 18 ? -10.703 11.023 7.207 1 96.12 18 GLU B N 1
ATOM 762 C CA . GLU B 1 18 ? -9.828 12.172 7.418 1 96.12 18 GLU B CA 1
ATOM 763 C C . GLU B 1 18 ? -8.766 12.258 6.324 1 96.12 18 GLU B C 1
ATOM 765 O O . GLU B 1 18 ? -8.531 13.328 5.762 1 96.12 18 GLU B O 1
ATOM 770 N N . LEU B 1 19 ? -8.156 11.133 5.988 1 95.62 19 LEU B N 1
ATOM 771 C CA . LEU B 1 19 ? -7.074 11.109 5.008 1 95.62 19 LEU B CA 1
ATOM 772 C C . LEU B 1 19 ? -7.609 11.359 3.602 1 95.62 19 LEU B C 1
ATOM 774 O O . LEU B 1 19 ? -6.965 12.039 2.799 1 95.62 19 LEU B O 1
ATOM 778 N N . ALA B 1 20 ? -8.758 10.758 3.314 1 97.19 20 ALA B N 1
ATOM 779 C CA . ALA B 1 20 ? -9.383 11 2.018 1 97.19 20 ALA B CA 1
ATOM 780 C C . ALA B 1 20 ? -9.672 12.484 1.815 1 97.19 20 ALA B C 1
ATOM 782 O O . ALA B 1 20 ? -9.406 13.031 0.743 1 97.19 20 ALA B O 1
ATOM 783 N N . GLU B 1 21 ? -10.188 13.156 2.932 1 96.56 21 GLU B N 1
ATOM 784 C CA . GLU B 1 21 ? -10.469 14.586 2.885 1 96.56 21 GLU B CA 1
ATOM 785 C C . GLU B 1 21 ? -9.188 15.391 2.699 1 96.56 21 GLU B C 1
ATOM 787 O O . GLU B 1 21 ? -9.156 16.344 1.91 1 96.56 21 GLU B O 1
ATOM 792 N N . GLN B 1 22 ? -8.203 14.984 3.41 1 92.69 22 GLN B N 1
ATOM 793 C CA . GLN B 1 22 ? -6.91 15.664 3.336 1 92.69 22 GLN B CA 1
ATOM 794 C C . GLN B 1 22 ? -6.316 15.57 1.934 1 92.69 22 GLN B C 1
ATOM 796 O O . GLN B 1 22 ? -5.715 16.531 1.443 1 92.69 22 GLN B O 1
ATOM 801 N N . GLU B 1 23 ? -6.578 14.414 1.266 1 92.94 23 GLU B N 1
ATOM 802 C CA . GLU B 1 23 ? -6.039 14.18 -0.069 1 92.94 23 GLU B CA 1
ATOM 803 C C . GLU B 1 23 ? -6.961 14.734 -1.146 1 92.94 23 GLU B C 1
ATOM 805 O O . GLU B 1 23 ? -6.594 14.781 -2.322 1 92.94 23 GLU B O 1
ATOM 810 N N . GLY B 1 24 ? -8.172 15.109 -0.759 1 96.44 24 GLY B N 1
ATOM 811 C CA . GLY B 1 24 ? -9.133 15.656 -1.703 1 96.44 24 GLY B CA 1
ATOM 812 C C . GLY B 1 24 ? -9.781 14.602 -2.58 1 96.44 24 GLY B C 1
ATOM 813 O O . GLY B 1 24 ? -10.047 14.844 -3.76 1 96.44 24 GLY B O 1
ATOM 814 N N . VAL B 1 25 ? -9.875 13.438 -2.072 1 96.88 25 VAL B N 1
ATOM 815 C CA . VAL B 1 25 ? -10.508 12.352 -2.811 1 96.88 25 VAL B CA 1
ATOM 816 C C . VAL B 1 25 ? -11.625 11.734 -1.968 1 96.88 25 VAL B C 1
ATOM 818 O O . VAL B 1 25 ? -11.703 11.984 -0.761 1 96.88 25 VAL B O 1
ATOM 821 N N . SER B 1 26 ? -12.445 11.047 -2.646 1 96.94 26 SER B N 1
ATOM 822 C CA . SER B 1 26 ? -13.484 10.328 -1.92 1 96.94 26 SER B CA 1
ATOM 823 C C . SER B 1 26 ? -12.922 9.086 -1.237 1 96.94 26 SER B C 1
ATOM 825 O O . SER B 1 26 ? -11.852 8.602 -1.607 1 96.94 26 SER B O 1
ATOM 827 N N . MET B 1 27 ? -13.516 8.617 -0.316 1 96.62 27 MET B N 1
ATOM 828 C CA . MET B 1 27 ? -13.141 7.371 0.338 1 96.62 27 MET B CA 1
ATOM 829 C C . MET B 1 27 ? -13.07 6.227 -0.67 1 96.62 27 MET B C 1
ATOM 831 O O . MET B 1 27 ? -12.172 5.387 -0.602 1 96.62 27 MET B O 1
ATOM 835 N N . ASN B 1 28 ? -14.016 6.211 -1.594 1 96.69 28 ASN B N 1
ATOM 836 C CA . ASN B 1 28 ? -14.023 5.199 -2.643 1 96.69 28 ASN B CA 1
ATOM 837 C C . ASN B 1 28 ? -12.734 5.227 -3.457 1 96.69 28 ASN B C 1
ATOM 839 O O . ASN B 1 28 ? -12.141 4.18 -3.719 1 96.69 28 ASN B O 1
ATOM 843 N N . GLN B 1 29 ? -12.32 6.43 -3.797 1 96.75 29 GLN B N 1
ATOM 844 C CA . GLN B 1 29 ? -11.094 6.574 -4.574 1 96.75 29 GLN B CA 1
ATOM 845 C C . GLN B 1 29 ? -9.875 6.16 -3.756 1 96.75 29 GLN B C 1
ATOM 847 O O . GLN B 1 29 ? -8.953 5.527 -4.281 1 96.75 29 GLN B O 1
ATOM 852 N N . PHE B 1 30 ? -9.828 6.496 -2.424 1 97.75 30 PHE B N 1
ATOM 853 C CA . PHE B 1 30 ? -8.734 6.113 -1.541 1 97.75 30 PHE B CA 1
ATOM 854 C C . PHE B 1 30 ? -8.609 4.598 -1.459 1 97.75 30 PHE B C 1
ATOM 856 O O . PHE B 1 30 ? -7.512 4.051 -1.6 1 97.75 30 PHE B O 1
ATOM 863 N N . ILE B 1 31 ? -9.68 3.928 -1.31 1 98 31 ILE B N 1
ATOM 864 C CA . ILE B 1 31 ? -9.711 2.475 -1.169 1 98 31 ILE B CA 1
ATOM 865 C C . ILE B 1 31 ? -9.297 1.822 -2.486 1 98 31 ILE B C 1
ATOM 867 O O . ILE B 1 31 ? -8.5 0.88 -2.494 1 98 31 ILE B O 1
ATOM 871 N N . THR B 1 32 ? -9.859 2.324 -3.584 1 97.69 32 THR B N 1
ATOM 872 C CA . THR B 1 32 ? -9.508 1.789 -4.895 1 97.69 32 THR B CA 1
ATOM 873 C C . THR B 1 32 ? -8 1.867 -5.129 1 97.69 32 THR B C 1
ATOM 875 O O . THR B 1 32 ? -7.391 0.909 -5.605 1 97.69 32 THR B O 1
ATOM 878 N N . LEU B 1 33 ? -7.418 2.951 -4.684 1 97.5 33 LEU B N 1
ATOM 879 C CA . LEU B 1 33 ? -5.98 3.145 -4.848 1 97.5 33 LEU B CA 1
ATOM 880 C C . LEU B 1 33 ? -5.199 2.217 -3.924 1 97.5 33 LEU B C 1
ATOM 882 O O . LEU B 1 33 ? -4.195 1.626 -4.332 1 97.5 33 LEU B O 1
ATOM 886 N N . ALA B 1 34 ? -5.629 2.135 -2.709 1 98.12 34 ALA B N 1
ATOM 887 C CA . ALA B 1 34 ? -4.977 1.264 -1.733 1 98.12 34 ALA B CA 1
ATOM 888 C C . ALA B 1 34 ? -4.977 -0.186 -2.207 1 98.12 34 ALA B C 1
ATOM 890 O O . ALA B 1 34 ? -3.943 -0.862 -2.152 1 98.12 34 ALA B O 1
ATOM 891 N N . VAL B 1 35 ? -6.078 -0.656 -2.734 1 98.06 35 VAL B N 1
ATOM 892 C CA . VAL B 1 35 ? -6.215 -2.023 -3.227 1 98.06 35 VAL B CA 1
ATOM 893 C C . VAL B 1 35 ? -5.328 -2.223 -4.453 1 98.06 35 VAL B C 1
ATOM 895 O O . VAL B 1 35 ? -4.625 -3.23 -4.562 1 98.06 35 VAL B O 1
ATOM 898 N N . SER B 1 36 ? -5.352 -1.266 -5.379 1 98 36 SER B N 1
ATOM 899 C CA . SER B 1 36 ? -4.527 -1.332 -6.586 1 98 36 SER B CA 1
ATOM 900 C C . SER B 1 36 ? -3.045 -1.385 -6.238 1 98 36 SER B C 1
ATOM 902 O O . SER B 1 36 ? -2.287 -2.146 -6.844 1 98 36 SER B O 1
ATOM 904 N N . GLU B 1 37 ? -2.652 -0.561 -5.27 1 97.31 37 GLU B N 1
ATOM 905 C CA . GLU B 1 37 ? -1.257 -0.508 -4.844 1 97.31 37 GLU B CA 1
ATOM 906 C C . GLU B 1 37 ? -0.826 -1.823 -4.203 1 97.31 37 GLU B C 1
ATOM 908 O O . GLU B 1 37 ? 0.264 -2.328 -4.48 1 97.31 37 GLU B O 1
ATOM 913 N N . LYS B 1 38 ? -1.65 -2.355 -3.383 1 96.69 38 LYS B N 1
ATOM 914 C CA . LYS B 1 38 ? -1.338 -3.627 -2.74 1 96.69 38 LYS B CA 1
ATOM 915 C C . LYS B 1 38 ? -1.255 -4.758 -3.762 1 96.69 38 LYS B C 1
ATOM 917 O O . LYS B 1 38 ? -0.345 -5.586 -3.707 1 96.69 38 LYS B O 1
ATOM 922 N N . MET B 1 39 ? -2.148 -4.793 -4.699 1 96.31 39 MET B N 1
ATOM 923 C CA . MET B 1 39 ? -2.141 -5.785 -5.77 1 96.31 39 MET B CA 1
ATOM 924 C C . MET B 1 39 ? -0.867 -5.68 -6.602 1 96.31 39 MET B C 1
ATOM 926 O O . MET B 1 39 ? -0.233 -6.695 -6.902 1 96.31 39 MET B O 1
ATOM 930 N N . SER B 1 40 ? -0.562 -4.473 -6.93 1 95.38 40 SER B N 1
ATOM 931 C CA . SER B 1 40 ? 0.637 -4.238 -7.727 1 95.38 40 SER B CA 1
ATOM 932 C C . SER B 1 40 ? 1.89 -4.699 -6.988 1 95.38 40 SER B C 1
ATOM 934 O O . SER B 1 40 ? 2.785 -5.297 -7.594 1 95.38 40 SER B O 1
ATOM 936 N N . ALA B 1 41 ? 1.906 -4.414 -5.719 1 95.25 41 ALA B N 1
ATOM 937 C CA . ALA B 1 41 ? 3.043 -4.828 -4.902 1 95.25 41 ALA B CA 1
ATOM 938 C C . ALA B 1 41 ? 3.164 -6.352 -4.863 1 95.25 41 ALA B C 1
ATOM 940 O O . ALA B 1 41 ? 4.262 -6.895 -5.008 1 95.25 41 ALA B O 1
ATOM 941 N N . LEU B 1 42 ? 2.035 -7.043 -4.73 1 93.31 42 LEU B N 1
ATOM 942 C CA . LEU B 1 42 ? 2.035 -8.5 -4.652 1 93.31 42 LEU B CA 1
ATOM 943 C C . LEU B 1 42 ? 2.438 -9.117 -5.988 1 93.31 42 LEU B C 1
ATOM 945 O O . LEU B 1 42 ? 3.207 -10.078 -6.027 1 93.31 42 LEU B O 1
ATOM 949 N N . LEU B 1 43 ? 1.97 -8.508 -7.047 1 91.25 43 LEU B N 1
ATOM 950 C CA . LEU B 1 43 ? 2.283 -9.023 -8.375 1 91.25 43 LEU B CA 1
ATOM 951 C C . LEU B 1 43 ? 3.758 -8.82 -8.703 1 91.25 43 LEU B C 1
ATOM 953 O O . LEU B 1 43 ? 4.383 -9.672 -9.336 1 91.25 43 LEU B O 1
ATOM 957 N N . THR B 1 44 ? 4.234 -7.711 -8.195 1 94.12 44 THR B N 1
ATOM 958 C CA . THR B 1 44 ? 5.648 -7.43 -8.414 1 94.12 44 THR B CA 1
ATOM 959 C C . THR B 1 44 ? 6.523 -8.438 -7.672 1 94.12 44 THR B C 1
ATOM 961 O O . THR B 1 44 ? 7.492 -8.953 -8.227 1 94.12 44 THR B O 1
ATOM 964 N N . VAL B 1 45 ? 6.188 -8.719 -6.523 1 91.38 45 VAL B N 1
ATOM 965 C CA . VAL B 1 45 ? 6.934 -9.68 -5.719 1 91.38 45 VAL B CA 1
ATOM 966 C C . VAL B 1 45 ? 6.902 -11.047 -6.395 1 91.38 45 VAL B C 1
ATOM 968 O O . VAL B 1 45 ? 7.93 -11.727 -6.488 1 91.38 45 VAL B O 1
ATOM 971 N N . ASP B 1 46 ? 5.773 -11.406 -6.852 1 89 46 ASP B N 1
ATOM 972 C CA . ASP B 1 46 ? 5.617 -12.688 -7.531 1 89 46 ASP B CA 1
ATOM 973 C C . ASP B 1 46 ? 6.461 -12.75 -8.805 1 89 46 ASP B C 1
ATOM 975 O O . ASP B 1 46 ? 7.094 -13.766 -9.086 1 89 46 ASP B O 1
ATOM 979 N N . TYR B 1 47 ? 6.492 -11.648 -9.508 1 91.75 47 TYR B N 1
ATOM 980 C CA . TYR B 1 47 ? 7.273 -11.547 -10.734 1 91.75 47 TYR B CA 1
ATOM 981 C C . TYR B 1 47 ? 8.766 -11.656 -10.438 1 91.75 47 TYR B C 1
ATOM 983 O O . TYR B 1 47 ? 9.484 -12.391 -11.109 1 91.75 47 TYR B O 1
ATOM 991 N N . LEU B 1 48 ? 9.125 -11.039 -9.453 1 94.81 48 LEU B N 1
ATOM 992 C CA . LEU B 1 48 ? 10.539 -11.047 -9.078 1 94.81 48 LEU B CA 1
ATOM 993 C C . LEU B 1 48 ? 10.961 -12.422 -8.57 1 94.81 48 LEU B C 1
ATOM 995 O O . LEU B 1 48 ? 12.07 -12.875 -8.852 1 94.81 48 LEU B O 1
ATOM 999 N N . LYS B 1 49 ? 10.086 -12.961 -7.863 1 92.25 49 LYS B N 1
ATOM 1000 C CA . LYS B 1 49 ? 10.359 -14.305 -7.359 1 92.25 49 LYS B CA 1
ATOM 1001 C C . LYS B 1 49 ? 10.492 -15.305 -8.5 1 92.25 49 LYS B C 1
ATOM 1003 O O . LYS B 1 49 ? 11.398 -16.141 -8.508 1 92.25 49 LYS B O 1
ATOM 1008 N N . GLU B 1 50 ? 9.625 -15.172 -9.43 1 91.56 50 GLU B N 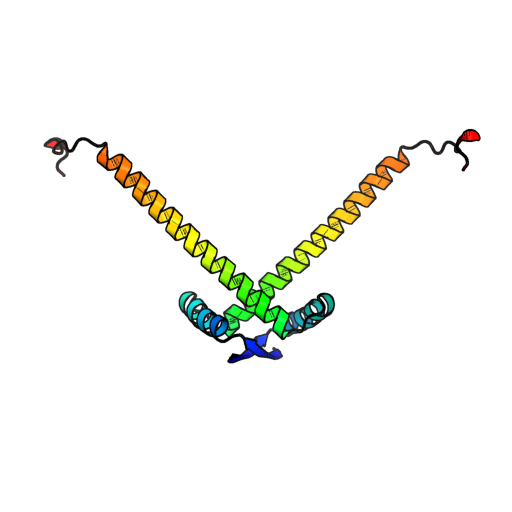1
ATOM 1009 C CA . GLU B 1 50 ? 9.672 -16.047 -10.586 1 91.56 50 GLU B CA 1
ATOM 1010 C C . GLU B 1 50 ? 10.945 -15.836 -11.398 1 91.56 50 GLU B C 1
ATOM 1012 O O . GLU B 1 50 ? 11.57 -16.797 -11.859 1 91.56 50 GLU B O 1
ATOM 1017 N N . ARG B 1 51 ? 11.188 -14.594 -11.562 1 90.69 51 ARG B N 1
ATOM 1018 C CA . ARG B 1 51 ? 12.398 -14.258 -12.305 1 90.69 51 ARG B CA 1
ATOM 1019 C C . ARG B 1 51 ? 13.641 -14.773 -11.594 1 90.69 51 ARG B C 1
ATOM 1021 O O . ARG B 1 51 ? 14.57 -15.289 -12.227 1 90.69 51 ARG B O 1
ATOM 1028 N N . ALA B 1 52 ? 13.68 -14.594 -10.352 1 91.62 52 ALA B N 1
ATOM 1029 C CA . ALA B 1 52 ? 14.797 -15.086 -9.547 1 91.62 52 ALA B CA 1
ATOM 1030 C C . ALA B 1 52 ? 14.938 -16.594 -9.672 1 91.62 52 ALA B C 1
ATOM 1032 O O . ALA B 1 52 ? 16.047 -17.125 -9.781 1 91.62 52 ALA B O 1
ATOM 1033 N N . GLU B 1 53 ? 13.844 -17.234 -9.633 1 91.06 53 GLU B N 1
ATOM 1034 C CA . GLU B 1 53 ? 13.836 -18.688 -9.758 1 91.06 53 GLU B CA 1
ATOM 1035 C C . GLU B 1 53 ? 14.328 -19.125 -11.133 1 91.06 53 GLU B C 1
ATOM 1037 O O . GLU B 1 53 ? 15.109 -20.078 -11.25 1 91.06 53 GLU B O 1
ATOM 1042 N N . ARG B 1 54 ? 13.961 -18.469 -12.117 1 91.5 54 ARG B N 1
ATOM 1043 C CA . ARG B 1 54 ? 14.414 -18.766 -13.477 1 91.5 54 ARG B CA 1
ATOM 1044 C C . ARG B 1 54 ? 15.898 -18.469 -13.633 1 91.5 54 ARG B C 1
ATOM 1046 O O . ARG B 1 54 ? 16.625 -19.219 -14.289 1 91.5 54 ARG B O 1
ATOM 1053 N N . GLY B 1 55 ? 16.188 -17.391 -13.039 1 88.75 55 GLY B N 1
ATOM 1054 C CA . GLY B 1 55 ? 17.594 -17.031 -13.07 1 88.75 55 GLY B CA 1
ATOM 1055 C C . GLY B 1 55 ? 18.484 -18.047 -12.375 1 88.75 55 GLY B C 1
ATOM 1056 O O . GLY B 1 55 ? 19.547 -18.391 -12.891 1 88.75 55 GLY B O 1
ATOM 1057 N N . SER B 1 56 ? 18 -18.484 -11.367 1 89.56 56 SER B N 1
ATOM 1058 C CA . SER B 1 56 ? 18.75 -19.5 -10.625 1 89.56 56 SER B CA 1
ATOM 1059 C C . SER B 1 56 ? 18.828 -20.812 -11.406 1 89.56 56 SER B C 1
ATOM 1061 O O . SER B 1 56 ? 19.875 -21.453 -11.422 1 89.56 56 SER B O 1
ATOM 1063 N N . GLN B 1 57 ? 17.781 -21.156 -11.945 1 90.25 57 GLN B N 1
ATOM 1064 C CA . GLN B 1 57 ? 17.75 -22.359 -12.758 1 90.25 57 GLN B CA 1
ATOM 1065 C C . GLN B 1 57 ? 18.672 -22.25 -13.961 1 90.25 57 GLN B C 1
ATOM 1067 O O . GLN B 1 57 ? 19.406 -23.188 -14.281 1 90.25 57 GLN B O 1
ATOM 1072 N N . LYS B 1 58 ? 18.688 -21.188 -14.531 1 89.44 58 LYS B N 1
ATOM 1073 C CA . LYS B 1 58 ? 19.547 -20.953 -15.68 1 89.44 58 LYS B CA 1
ATOM 1074 C C . LYS B 1 58 ? 21.016 -21 -15.281 1 89.44 58 LYS B C 1
ATOM 1076 O O . LYS B 1 58 ? 21.844 -21.609 -15.977 1 89.44 58 LYS B O 1
ATOM 1081 N N . ALA B 1 59 ? 21.344 -20.359 -14.266 1 88.75 59 ALA B N 1
ATOM 1082 C CA . ALA B 1 59 ? 22.703 -20.375 -13.75 1 88.75 59 ALA B CA 1
ATOM 1083 C C . ALA B 1 59 ? 23.156 -21.797 -13.445 1 88.75 59 ALA B C 1
ATOM 1085 O O . ALA B 1 59 ? 24.297 -22.172 -13.75 1 88.75 59 ALA B O 1
ATOM 1086 N N . PHE B 1 60 ? 22.328 -22.594 -12.867 1 90.19 60 PHE B N 1
ATOM 1087 C CA . PHE B 1 60 ? 22.594 -23.984 -12.562 1 90.19 60 PHE B CA 1
ATOM 1088 C C . PHE B 1 60 ? 22.844 -24.781 -13.844 1 90.19 60 PHE B C 1
ATOM 1090 O O . PHE B 1 60 ? 23.812 -25.531 -13.93 1 90.19 60 PHE B O 1
ATOM 1097 N N . GLU B 1 61 ? 22.031 -24.672 -14.789 1 89.56 61 GLU B N 1
ATOM 1098 C CA . GLU B 1 61 ? 22.141 -25.359 -16.062 1 89.56 61 GLU B CA 1
ATOM 1099 C C . GLU B 1 61 ? 23.438 -24.984 -16.781 1 89.56 61 GLU B C 1
ATOM 1101 O O . GLU B 1 61 ? 24.109 -25.844 -17.359 1 89.56 61 GLU B O 1
ATOM 1106 N N . GLU B 1 62 ? 23.75 -23.75 -16.656 1 89.06 62 GLU B N 1
ATOM 1107 C CA . GLU B 1 62 ? 24.984 -23.281 -17.281 1 89.06 62 GLU B CA 1
ATOM 1108 C C . GLU B 1 62 ? 26.219 -23.906 -16.609 1 89.06 62 GLU B C 1
ATOM 1110 O O . GLU B 1 62 ? 27.172 -24.297 -17.281 1 89.06 62 GLU B O 1
ATOM 1115 N N . ILE B 1 63 ? 26.188 -24.109 -15.391 1 89.81 63 ILE B N 1
ATOM 1116 C CA . ILE B 1 63 ? 27.266 -24.734 -14.641 1 89.81 63 ILE B CA 1
ATOM 1117 C C . ILE B 1 63 ? 27.328 -26.234 -14.961 1 89.81 63 ILE B C 1
ATOM 1119 O O . ILE B 1 63 ? 28.406 -26.781 -15.195 1 89.81 63 ILE B O 1
ATOM 1123 N N . MET B 1 64 ? 26.234 -26.891 -15.07 1 89.25 64 MET B N 1
ATOM 1124 C CA . MET B 1 64 ? 26.156 -28.328 -15.336 1 89.25 64 MET B CA 1
ATOM 1125 C C . MET B 1 64 ? 26.625 -28.641 -16.75 1 89.25 64 MET B C 1
ATOM 1127 O O . MET B 1 64 ? 27.156 -29.734 -17 1 89.25 64 MET B O 1
ATOM 1131 N N . ARG B 1 65 ? 26.469 -27.812 -17.609 1 88 65 ARG B N 1
ATOM 1132 C CA . ARG B 1 65 ? 26.922 -27.984 -18.984 1 88 65 ARG B CA 1
ATOM 1133 C C . ARG B 1 65 ? 28.438 -27.984 -19.062 1 88 65 ARG B C 1
ATOM 1135 O O . ARG B 1 65 ? 29.016 -28.578 -19.969 1 88 65 ARG B O 1
ATOM 1142 N N . GLU B 1 66 ? 29 -27.359 -18.141 1 83.94 66 GLU B N 1
ATOM 1143 C CA . GLU B 1 66 ? 30.453 -27.266 -18.141 1 83.94 66 GLU B CA 1
ATOM 1144 C C . GLU B 1 66 ? 31.078 -28.484 -17.438 1 83.94 66 GLU B C 1
ATOM 1146 O O . GLU B 1 66 ? 32.281 -28.688 -17.516 1 83.94 66 GLU B O 1
ATOM 1151 N N . VAL B 1 67 ? 30.188 -29.266 -16.719 1 81.62 67 VAL B N 1
ATOM 1152 C CA . VAL B 1 67 ? 30.688 -30.453 -16.031 1 81.62 67 VAL B CA 1
ATOM 1153 C C . VAL B 1 67 ? 30.859 -31.594 -17.031 1 81.62 67 VAL B C 1
ATOM 1155 O O . VAL B 1 67 ? 29.938 -31.922 -17.781 1 81.62 67 VAL B O 1
ATOM 1158 N N . PRO B 1 68 ? 32.156 -32.094 -17.297 1 71.81 68 PRO B N 1
ATOM 1159 C CA . PRO B 1 68 ? 32.375 -33.188 -18.234 1 71.81 68 PRO B CA 1
ATOM 1160 C C . PRO B 1 68 ? 31.531 -34.406 -17.906 1 71.81 68 PRO B C 1
ATOM 1162 O O . PRO B 1 68 ? 31.312 -34.719 -16.734 1 71.81 68 PRO B O 1
ATOM 1165 N N . ASP B 1 69 ? 30.625 -34.781 -18.734 1 72.06 69 ASP B N 1
ATOM 1166 C CA . ASP B 1 69 ? 29.844 -36 -18.578 1 72.06 69 ASP B CA 1
ATOM 1167 C C . ASP B 1 69 ? 30.734 -37.188 -18.281 1 72.06 69 ASP B C 1
ATOM 1169 O O . ASP B 1 69 ? 31.141 -37.938 -19.188 1 72.06 69 ASP B O 1
ATOM 1173 N N . VAL B 1 70 ? 31.641 -37.156 -17.359 1 69.88 70 VAL B N 1
ATOM 1174 C CA . VAL B 1 70 ? 32.469 -38.312 -17.078 1 69.88 70 VAL B CA 1
ATOM 1175 C C . VAL B 1 70 ? 31.703 -39.312 -16.219 1 69.88 70 VAL B C 1
ATOM 1177 O O . VAL B 1 70 ? 30.906 -38.906 -15.352 1 69.88 70 VAL B O 1
ATOM 1180 N N . GLU B 1 71 ? 31.359 -40.469 -16.688 1 63.78 71 GLU B N 1
ATOM 1181 C CA . GLU B 1 71 ? 30.75 -41.531 -15.906 1 63.78 71 GLU B CA 1
ATOM 1182 C C . GLU B 1 71 ? 31.312 -41.562 -14.484 1 63.78 71 GLU B C 1
ATOM 1184 O O . GLU B 1 71 ? 32.531 -41.406 -14.289 1 63.78 71 GLU B O 1
ATOM 1189 N N . PRO B 1 72 ? 30.328 -41.312 -13.516 1 64.94 72 PRO B N 1
ATOM 1190 C CA . PRO B 1 72 ? 30.922 -41.344 -12.172 1 64.94 72 PRO B CA 1
ATOM 1191 C C . PRO B 1 72 ? 31.922 -42.5 -12.016 1 64.94 72 PRO B C 1
ATOM 1193 O O . PRO B 1 72 ? 31.75 -43.562 -12.617 1 64.94 72 PRO B O 1
ATOM 1196 N N . GLU B 1 73 ? 33.188 -42.281 -11.641 1 62.97 73 GLU B N 1
ATOM 1197 C CA . GLU B 1 73 ? 34.125 -43.375 -11.367 1 62.97 73 GLU B CA 1
ATOM 1198 C C . GLU B 1 73 ? 33.469 -44.438 -10.484 1 62.97 73 GLU B C 1
ATOM 1200 O O . GLU B 1 73 ? 32.531 -44.125 -9.734 1 62.97 73 GLU B O 1
ATOM 1205 N N . GLU B 1 74 ? 33.75 -45.594 -10.734 1 60.12 74 GLU B N 1
ATOM 1206 C CA . GLU B 1 74 ? 33.219 -46.781 -10.039 1 60.12 74 GLU B CA 1
ATOM 1207 C C . GLU B 1 74 ? 33.094 -46.5 -8.539 1 60.12 74 GLU B C 1
ATOM 1209 O O . GLU B 1 74 ? 32.125 -46.969 -7.91 1 60.12 74 GLU B O 1
ATOM 1214 N N . TYR B 1 75 ? 33.906 -45.75 -8.055 1 64.25 75 TYR B N 1
ATOM 1215 C CA . TYR B 1 75 ? 33.938 -45.594 -6.605 1 64.25 75 TYR B CA 1
ATOM 1216 C C . TYR B 1 75 ? 32.875 -44.594 -6.148 1 64.25 75 TYR B C 1
ATOM 1218 O O . TYR B 1 75 ? 32.531 -44.562 -4.965 1 64.25 75 TYR B O 1
ATOM 1226 N N . ASP B 1 76 ? 32.406 -43.875 -7.016 1 61.59 76 ASP B N 1
ATOM 1227 C CA . ASP B 1 76 ? 31.422 -42.875 -6.66 1 61.59 76 ASP B CA 1
ATOM 1228 C C . ASP B 1 76 ? 30 -43.344 -6.957 1 61.59 76 ASP B C 1
ATOM 1230 O O . ASP B 1 76 ? 29.031 -42.594 -6.746 1 61.59 76 ASP B O 1
ATOM 1234 N N . LYS B 1 77 ? 29.938 -44.406 -7.613 1 56.53 77 LYS B N 1
ATOM 1235 C CA . LYS B 1 77 ? 28.625 -45.031 -7.781 1 56.53 77 LYS B CA 1
ATOM 1236 C C . LYS B 1 77 ? 27.984 -45.344 -6.43 1 56.53 77 LYS B C 1
ATOM 1238 O O . LYS B 1 77 ? 28.625 -45.906 -5.539 1 56.53 77 LYS B O 1
ATOM 1243 N N . LEU B 1 78 ? 27.016 -44.562 -6.164 1 54.34 78 LEU B N 1
ATOM 1244 C CA . LEU B 1 78 ? 26.297 -44.969 -4.961 1 54.34 78 LEU B CA 1
ATOM 1245 C C . LEU B 1 78 ? 25.672 -46.344 -5.145 1 54.34 78 LEU B C 1
ATOM 1247 O O . LEU B 1 78 ? 25.328 -46.719 -6.262 1 54.34 78 LEU B O 1
#

pLDDT: mean 89.72, std 11.21, range [53.84, 98.12]

Foldseek 3Di:
DDDDDDDDDPVVVVVLCVVCVVVVHDSVVVVVVVVVVVVVVVVVVVVVVVVVVVVVVVVVVVVVVVDPPDPPPPVPPD/DDDDDDDDDPVVVVVLCVVCVVVVHDSVVVVVVVVVVVVVVVVVVVVVVVVVVVVVVVVVVVVVVVPPPDPPPPVPPD